Protein AF-A0A351G6G9-F1 (afdb_monomer_lite)

pLDDT: mean 92.54, std 10.76, range [52.28, 98.69]

Structure (mmCIF, N/CA/C/O backbone):
data_AF-A0A351G6G9-F1
#
_entry.id   AF-A0A351G6G9-F1
#
loop_
_atom_site.group_PDB
_atom_site.id
_atom_site.type_symbol
_atom_site.label_atom_id
_atom_site.label_alt_id
_atom_site.label_comp_id
_atom_site.label_asym_id
_atom_site.label_entity_id
_atom_site.label_seq_id
_atom_site.pdbx_PDB_ins_code
_atom_site.Cartn_x
_atom_site.Cartn_y
_atom_site.Cartn_z
_atom_site.occupancy
_atom_site.B_iso_or_equiv
_atom_site.auth_seq_id
_atom_site.auth_comp_id
_atom_site.auth_asym_id
_atom_site.auth_atom_id
_atom_site.pdbx_PDB_model_num
ATOM 1 N N . MET A 1 1 ? -10.485 -0.973 26.883 1.00 66.75 1 MET A N 1
ATOM 2 C CA . MET A 1 1 ? -9.717 -0.487 25.713 1.00 66.75 1 MET A CA 1
ATOM 3 C C . MET A 1 1 ? -10.695 -0.223 24.579 1.00 66.75 1 MET A C 1
ATOM 5 O O . MET A 1 1 ? -11.584 -1.044 24.380 1.00 66.75 1 MET A O 1
ATOM 9 N N . GLN A 1 2 ? -10.594 0.917 23.895 1.00 77.88 2 GLN A N 1
ATOM 10 C CA . GLN A 1 2 ? -11.478 1.238 22.769 1.00 77.88 2 GLN A CA 1
ATOM 11 C C . GLN A 1 2 ? -11.064 0.412 21.541 1.00 77.88 2 GLN A C 1
ATOM 13 O O . GLN A 1 2 ? -9.874 0.195 21.313 1.00 77.88 2 GLN A O 1
ATOM 18 N N . LYS A 1 3 ? -12.041 -0.113 20.796 1.00 89.00 3 LYS A N 1
ATOM 19 C CA . LYS A 1 3 ? -11.787 -0.960 19.621 1.00 89.00 3 LYS A CA 1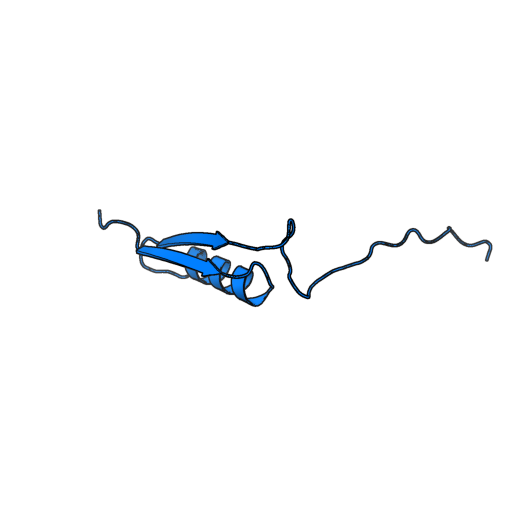
ATOM 20 C C . LYS A 1 3 ? -11.116 -0.114 18.522 1.00 89.00 3 LYS A C 1
ATOM 22 O O . LYS A 1 3 ? -11.557 1.018 18.328 1.00 89.00 3 LYS A O 1
ATOM 27 N N . PRO A 1 4 ? -10.092 -0.624 17.811 1.00 92.62 4 PRO A N 1
ATOM 28 C CA . PRO A 1 4 ? -9.397 0.163 16.798 1.00 92.62 4 PRO A CA 1
ATOM 29 C C . PRO A 1 4 ? -10.339 0.603 15.676 1.00 92.62 4 PRO A C 1
ATOM 31 O O . PRO A 1 4 ? -11.142 -0.204 15.194 1.00 92.62 4 PRO A O 1
ATOM 34 N N . LYS A 1 5 ? -10.203 1.854 15.223 1.00 95.44 5 LYS A N 1
ATOM 35 C CA . LYS A 1 5 ? -10.895 2.345 14.026 1.00 95.44 5 LYS A CA 1
ATOM 36 C C . LYS A 1 5 ? -10.381 1.585 12.808 1.00 95.44 5 LYS A C 1
ATOM 38 O O . LYS A 1 5 ? -9.174 1.485 12.598 1.00 95.44 5 LYS A O 1
ATOM 43 N N . GLN A 1 6 ? -11.293 1.027 12.022 1.00 97.00 6 GLN A N 1
ATOM 44 C CA . GLN A 1 6 ? -10.950 0.271 10.821 1.00 97.00 6 GLN A CA 1
ATOM 45 C C . GLN A 1 6 ? -11.029 1.179 9.601 1.00 97.00 6 GLN A C 1
ATOM 47 O O . GLN A 1 6 ? -12.051 1.821 9.377 1.00 97.00 6 GLN A O 1
ATOM 52 N N . ILE A 1 7 ? -9.949 1.229 8.826 1.00 98.06 7 ILE A N 1
ATOM 53 C CA . ILE A 1 7 ? -9.838 2.078 7.639 1.00 98.06 7 ILE A CA 1
ATOM 54 C C . ILE A 1 7 ? -9.415 1.204 6.465 1.00 98.06 7 ILE A C 1
ATOM 56 O O . ILE A 1 7 ? -8.420 0.483 6.553 1.00 98.06 7 ILE A O 1
ATOM 60 N N . VAL A 1 8 ? -10.165 1.281 5.366 1.00 98.62 8 VAL A N 1
ATOM 61 C CA . VAL A 1 8 ? -9.820 0.622 4.103 1.00 98.62 8 VAL A CA 1
ATOM 62 C C . VAL A 1 8 ? -9.303 1.669 3.125 1.00 98.62 8 VAL A C 1
ATOM 64 O O . VAL A 1 8 ? -9.951 2.690 2.909 1.00 98.62 8 VAL A O 1
ATOM 67 N N . ILE A 1 9 ? -8.138 1.410 2.539 1.00 98.69 9 ILE A N 1
ATOM 68 C CA . ILE A 1 9 ? -7.518 2.242 1.506 1.00 98.69 9 ILE A CA 1
ATOM 69 C C . ILE A 1 9 ? -7.552 1.459 0.197 1.00 98.69 9 ILE A C 1
ATOM 71 O O . ILE A 1 9 ? -7.069 0.328 0.142 1.00 98.69 9 ILE A O 1
ATOM 75 N N . VAL A 1 10 ? -8.124 2.058 -0.847 1.00 98.62 10 VAL A N 1
ATOM 76 C CA . VAL A 1 10 ? -8.218 1.461 -2.185 1.00 98.62 10 VAL A CA 1
ATOM 77 C C . VAL A 1 10 ? -7.183 2.124 -3.091 1.00 98.62 10 VAL A C 1
ATOM 79 O O . VAL A 1 10 ? -7.238 3.332 -3.318 1.00 98.62 10 VAL A O 1
ATOM 82 N N . GLY A 1 11 ? -6.239 1.327 -3.585 1.00 98.56 11 GLY A N 1
ATOM 83 C CA . GLY A 1 11 ? -5.080 1.754 -4.363 1.00 98.56 11 GLY A CA 1
ATOM 84 C C . GLY A 1 11 ? -3.787 1.747 -3.539 1.00 98.56 11 GLY A C 1
ATOM 85 O O . GLY A 1 11 ? -3.629 2.498 -2.580 1.00 98.56 11 GLY A O 1
ATOM 86 N N . GLY A 1 12 ? -2.827 0.932 -3.962 1.00 98.44 12 GLY A N 1
ATOM 87 C CA . GLY A 1 12 ? -1.466 0.787 -3.444 1.00 98.44 12 GLY A CA 1
ATOM 88 C C . GLY A 1 12 ? -0.429 1.646 -4.165 1.00 98.44 12 GLY A C 1
ATOM 89 O O . GLY A 1 12 ? 0.756 1.315 -4.162 1.00 98.44 12 GLY A O 1
ATOM 90 N N . GLY A 1 13 ? -0.857 2.741 -4.799 1.00 98.56 13 GLY A N 1
ATOM 91 C CA . GLY A 1 13 ? 0.036 3.772 -5.329 1.00 98.56 13 GLY A CA 1
ATOM 92 C C . GLY A 1 13 ? 0.686 4.621 -4.232 1.00 98.56 13 GLY A C 1
ATOM 93 O O . GLY A 1 13 ? 0.380 4.470 -3.050 1.00 98.56 13 GLY A O 1
ATOM 94 N N . ILE A 1 14 ? 1.547 5.567 -4.627 1.00 98.31 14 ILE A N 1
ATOM 95 C CA . ILE A 1 14 ? 2.262 6.449 -3.685 1.00 98.31 14 ILE A CA 1
ATOM 96 C C . ILE A 1 14 ? 1.320 7.125 -2.678 1.00 98.31 14 ILE A C 1
ATOM 98 O O . ILE A 1 14 ? 1.573 7.078 -1.481 1.00 98.31 14 ILE A O 1
ATOM 102 N N . THR A 1 15 ? 0.179 7.647 -3.132 1.00 98.50 15 THR A N 1
ATOM 103 C CA . THR A 1 15 ? -0.805 8.304 -2.263 1.00 98.50 15 THR A CA 1
ATOM 104 C C . THR A 1 15 ? -1.410 7.351 -1.232 1.00 98.50 15 THR A C 1
ATOM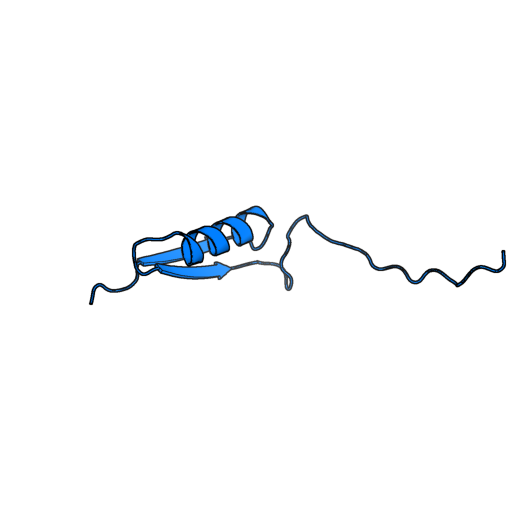 106 O O . THR A 1 15 ? -1.505 7.706 -0.060 1.00 98.50 15 THR A O 1
ATOM 109 N N . GLY A 1 16 ? -1.797 6.137 -1.637 1.00 98.56 16 GLY A N 1
ATOM 110 C CA . GLY A 1 16 ? -2.402 5.158 -0.731 1.00 98.56 16 GLY A CA 1
ATOM 111 C C . GLY A 1 16 ? -1.409 4.628 0.302 1.00 98.56 16 GLY A C 1
ATOM 112 O O . GLY A 1 16 ? -1.737 4.530 1.484 1.00 98.56 16 GLY A O 1
ATOM 113 N N . LEU A 1 17 ? -0.166 4.378 -0.118 1.00 98.56 17 LEU A N 1
ATOM 114 C CA . LEU A 1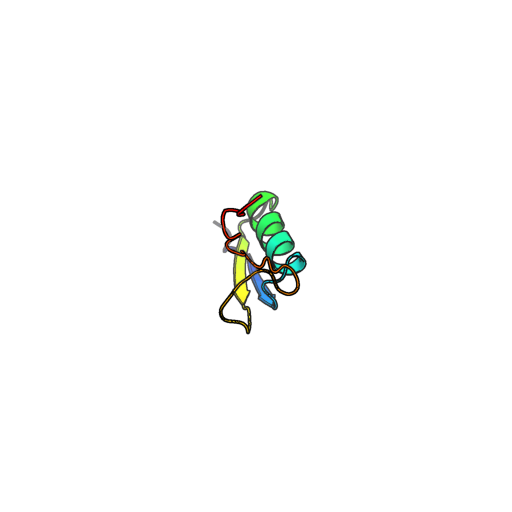 17 ? 0.919 3.987 0.783 1.00 98.56 17 LEU A CA 1
ATOM 115 C C . LEU A 1 17 ? 1.269 5.103 1.772 1.00 98.56 17 LEU A C 1
ATOM 117 O O . LEU A 1 17 ? 1.422 4.831 2.961 1.00 98.56 17 LEU A O 1
ATOM 121 N N . SER A 1 18 ? 1.341 6.357 1.317 1.00 98.50 18 SER A N 1
ATOM 122 C CA . SER A 1 18 ? 1.564 7.508 2.198 1.00 98.50 18 SER A CA 1
ATOM 123 C C . SER A 1 18 ? 0.426 7.688 3.203 1.00 98.50 18 SER A C 1
ATOM 125 O O . SER A 1 18 ? 0.693 7.933 4.377 1.00 98.50 18 SER A O 1
ATOM 127 N N . ALA A 1 19 ? -0.830 7.520 2.780 1.00 98.44 19 ALA A N 1
ATOM 128 C CA . ALA A 1 19 ? -1.982 7.581 3.676 1.00 98.44 19 ALA A CA 1
ATOM 129 C C . ALA A 1 19 ? -1.945 6.462 4.731 1.00 98.44 19 ALA A C 1
ATOM 131 O O . ALA A 1 19 ? -2.138 6.735 5.916 1.00 98.44 19 ALA A O 1
ATOM 132 N N . ALA A 1 20 ? -1.638 5.223 4.324 1.00 98.25 20 ALA A N 1
ATOM 133 C CA . ALA A 1 20 ? -1.474 4.095 5.239 1.00 98.25 20 ALA A CA 1
ATOM 134 C C . ALA A 1 20 ? -0.372 4.374 6.267 1.00 98.25 20 ALA A C 1
ATOM 136 O O . ALA A 1 20 ? -0.605 4.270 7.472 1.00 98.25 20 ALA A O 1
ATOM 137 N N . TRP A 1 21 ? 0.804 4.792 5.790 1.00 98.19 21 TRP A N 1
ATOM 138 C CA . TRP A 1 21 ? 1.938 5.138 6.637 1.00 98.19 21 TRP A CA 1
ATOM 139 C C . TRP A 1 21 ? 1.559 6.219 7.648 1.00 98.19 21 TRP A C 1
ATOM 141 O O . TRP A 1 21 ? 1.726 6.007 8.849 1.00 98.19 21 TRP A O 1
ATOM 151 N N . TYR A 1 22 ? 0.966 7.327 7.197 1.00 98.19 22 TYR A N 1
ATOM 152 C CA . TYR A 1 22 ? 0.596 8.446 8.061 1.00 98.19 22 TYR A CA 1
ATOM 153 C C . TYR A 1 22 ? -0.407 8.031 9.144 1.00 98.19 22 TYR A C 1
ATOM 155 O O . TYR A 1 22 ? -0.184 8.288 10.324 1.00 98.19 22 TYR A O 1
ATOM 163 N N . LEU A 1 23 ? -1.465 7.304 8.770 1.00 97.25 23 LEU A N 1
ATOM 164 C CA . LEU A 1 23 ? -2.464 6.801 9.718 1.00 97.25 23 LEU A CA 1
ATOM 165 C C . LEU A 1 23 ? -1.847 5.866 10.762 1.00 97.25 23 LEU A C 1
ATOM 167 O O . LEU A 1 23 ? -2.213 5.937 11.931 1.00 97.25 23 LEU A O 1
ATOM 171 N N . THR A 1 24 ? -0.904 5.008 10.376 1.00 95.12 24 THR A N 1
ATOM 172 C CA . THR A 1 24 ? -0.256 4.087 11.327 1.00 95.12 24 THR A CA 1
ATOM 173 C C . THR A 1 24 ? 0.784 4.748 12.232 1.00 95.12 24 THR A C 1
ATOM 175 O O . THR A 1 24 ? 1.057 4.223 13.306 1.00 95.12 24 THR A O 1
ATOM 178 N N . THR A 1 25 ? 1.358 5.883 11.826 1.00 96.31 25 THR A N 1
ATOM 179 C C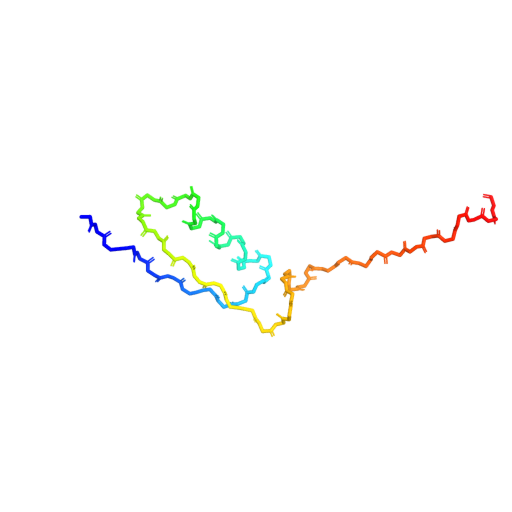A . THR A 1 25 ? 2.486 6.525 12.528 1.00 96.31 25 THR A CA 1
ATOM 180 C C . THR A 1 25 ? 2.097 7.766 13.324 1.00 96.31 25 THR A C 1
ATOM 182 O O . THR A 1 25 ? 2.768 8.084 14.300 1.00 96.31 25 THR A O 1
ATOM 185 N N . HIS A 1 26 ? 1.025 8.460 12.936 1.00 96.12 26 HIS A N 1
ATOM 186 C CA . HIS A 1 26 ? 0.644 9.755 13.514 1.00 96.12 26 HIS A CA 1
ATOM 187 C C . HIS A 1 26 ? -0.732 9.752 14.193 1.00 96.12 26 HIS A C 1
ATOM 189 O O . HIS A 1 26 ? -1.141 10.771 14.749 1.00 96.12 26 HIS A O 1
ATOM 195 N N . SER A 1 27 ? -1.465 8.636 14.171 1.00 92.62 27 SER A N 1
ATOM 196 C CA . SER A 1 27 ? -2.752 8.566 14.869 1.00 92.62 27 SER A CA 1
ATOM 197 C C . SER A 1 27 ? -2.557 8.522 16.382 1.00 92.62 27 SER A C 1
ATOM 199 O O . SER A 1 27 ? -1.812 7.696 16.903 1.00 92.62 27 SER A O 1
ATOM 201 N N . THR A 1 28 ? -3.282 9.380 17.098 1.00 92.75 28 THR A N 1
ATOM 202 C CA . THR A 1 28 ? -3.378 9.353 18.569 1.00 92.75 28 THR A CA 1
ATOM 203 C C . THR A 1 28 ? -4.328 8.263 19.072 1.00 92.75 28 THR A C 1
ATOM 205 O O . THR A 1 28 ? -4.304 7.895 20.245 1.00 92.75 28 THR A O 1
ATOM 208 N N . GLU A 1 29 ? -5.165 7.732 18.182 1.00 91.19 29 GLU A N 1
ATOM 209 C CA . GLU A 1 29 ? -6.090 6.637 18.437 1.00 91.19 29 GLU A CA 1
ATOM 210 C C . GLU A 1 29 ? -5.568 5.318 17.851 1.00 91.19 29 GLU A C 1
ATOM 212 O O . GLU A 1 29 ? -4.753 5.293 16.930 1.00 91.19 29 GLU A O 1
ATOM 217 N N . SER A 1 30 ? -6.088 4.194 18.348 1.00 93.12 30 SER A N 1
ATOM 218 C CA . SER A 1 30 ? -5.786 2.884 17.771 1.00 93.12 30 SER A CA 1
ATOM 219 C C . SER A 1 30 ? -6.471 2.735 16.408 1.00 93.12 30 SER A C 1
ATOM 221 O O . SER A 1 30 ? -7.699 2.803 16.312 1.00 93.12 30 SER A O 1
ATOM 223 N N . VAL A 1 31 ? -5.684 2.508 15.355 1.00 96.12 31 VAL A N 1
ATOM 224 C CA . VAL A 1 31 ? -6.167 2.368 13.975 1.00 96.12 31 VAL A CA 1
ATOM 225 C C . VAL A 1 31 ? -5.708 1.034 13.391 1.00 96.12 31 VAL A C 1
ATOM 227 O O . VAL A 1 31 ? -4.565 0.619 13.571 1.00 96.12 31 VAL A O 1
ATOM 230 N N . LYS A 1 32 ? -6.601 0.363 12.660 1.00 97.00 32 LYS A N 1
ATOM 231 C CA . LYS A 1 32 ? -6.300 -0.812 11.839 1.00 97.00 32 LYS A CA 1
ATOM 232 C C . LYS A 1 32 ? -6.533 -0.466 10.371 1.00 97.00 32 LYS A C 1
ATOM 234 O O . LYS A 1 32 ? -7.675 -0.280 9.954 1.00 97.00 32 LYS A O 1
ATOM 239 N N . VAL A 1 33 ? -5.455 -0.414 9.595 1.00 98.12 33 VAL A N 1
ATOM 240 C CA . VAL A 1 33 ? -5.499 -0.126 8.156 1.00 98.12 33 VAL A CA 1
ATOM 241 C C . VAL A 1 33 ? -5.537 -1.430 7.358 1.00 98.12 33 VAL A C 1
ATOM 243 O O . VAL A 1 33 ? -4.830 -2.383 7.673 1.00 98.12 33 VAL A O 1
ATOM 246 N N . THR A 1 34 ? -6.373 -1.483 6.325 1.00 98.50 34 THR A N 1
ATOM 247 C CA . THR A 1 34 ? -6.364 -2.517 5.281 1.00 98.50 34 THR A CA 1
ATOM 248 C C . THR A 1 34 ? -6.188 -1.826 3.937 1.00 98.50 34 THR A C 1
ATOM 250 O O . THR A 1 34 ? -7.013 -0.998 3.564 1.00 98.50 34 THR A O 1
ATOM 253 N N . LEU A 1 35 ? -5.107 -2.131 3.224 1.00 98.62 35 LEU A N 1
ATOM 254 C CA . LEU A 1 35 ? -4.835 -1.587 1.895 1.00 98.62 35 LEU A CA 1
ATOM 255 C C . LEU A 1 35 ? -5.144 -2.654 0.848 1.00 98.62 35 LEU A C 1
ATOM 257 O O . LEU A 1 35 ? -4.713 -3.796 0.990 1.00 98.62 35 LEU A O 1
ATOM 261 N N . ILE A 1 36 ? -5.890 -2.277 -0.186 1.00 98.62 36 ILE A N 1
ATOM 262 C CA . ILE A 1 36 ? -6.271 -3.152 -1.294 1.00 98.62 36 ILE A CA 1
ATOM 263 C C . ILE A 1 36 ? -5.746 -2.530 -2.586 1.00 98.62 36 ILE A C 1
ATOM 265 O O . ILE A 1 36 ? -6.049 -1.378 -2.886 1.00 98.62 36 ILE A O 1
ATOM 269 N N . GLU A 1 37 ? -4.971 -3.294 -3.347 1.00 98.56 37 GLU A N 1
ATOM 270 C CA . GLU A 1 37 ? -4.453 -2.931 -4.667 1.00 98.56 37 GLU A CA 1
ATOM 271 C C . GLU A 1 37 ? -4.916 -3.986 -5.677 1.00 98.56 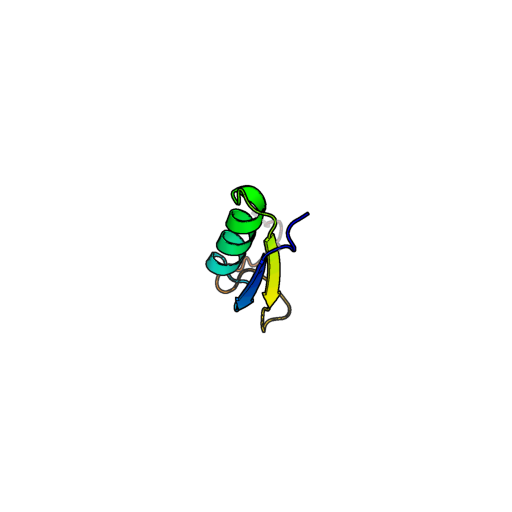37 GLU A C 1
ATOM 273 O O . GLU A 1 37 ? -5.002 -5.167 -5.342 1.00 98.56 37 GLU A O 1
ATOM 278 N N . ALA A 1 38 ? -5.281 -3.545 -6.880 1.00 98.44 38 ALA A N 1
ATOM 279 C CA . ALA A 1 38 ? -5.752 -4.418 -7.946 1.00 98.44 38 ALA A CA 1
ATOM 280 C C . ALA A 1 38 ? -4.589 -5.140 -8.647 1.00 98.44 38 ALA A C 1
ATOM 282 O O . ALA A 1 38 ? -4.739 -6.282 -9.079 1.00 98.44 38 ALA A O 1
ATOM 283 N N . GLU A 1 39 ? -3.432 -4.486 -8.763 1.00 97.56 39 GLU A N 1
ATOM 284 C CA . GLU A 1 39 ? -2.213 -5.064 -9.320 1.00 97.56 39 GLU A CA 1
ATOM 285 C C . GLU A 1 39 ? -1.507 -6.015 -8.332 1.00 97.56 39 GLU A C 1
ATOM 287 O O . GLU A 1 39 ? -1.581 -5.842 -7.115 1.00 97.56 39 GLU A O 1
ATOM 292 N N . PRO A 1 40 ? -0.717 -6.989 -8.826 1.00 97.56 40 PRO A N 1
ATOM 293 C CA . PRO A 1 40 ? 0.083 -7.879 -7.97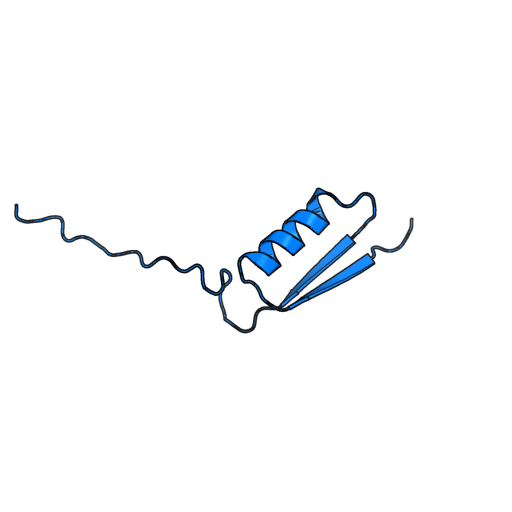5 1.00 97.56 40 PRO A CA 1
ATOM 294 C C . PRO A 1 40 ? 1.286 -7.180 -7.309 1.00 97.56 40 PRO A C 1
ATOM 296 O O . PRO A 1 40 ? 2.132 -7.839 -6.706 1.00 97.56 40 PRO A O 1
ATOM 299 N N . ARG A 1 41 ? 1.406 -5.855 -7.444 1.00 97.06 41 ARG A N 1
ATOM 300 C CA . ARG A 1 41 ? 2.511 -5.045 -6.927 1.00 97.06 41 ARG A CA 1
ATOM 301 C C . ARG A 1 41 ? 1.997 -3.723 -6.371 1.00 97.06 41 ARG A C 1
ATOM 303 O O . ARG A 1 41 ? 0.977 -3.200 -6.803 1.00 97.06 41 ARG A O 1
ATOM 310 N N . LEU A 1 42 ? 2.782 -3.137 -5.477 1.00 98.31 42 LEU A N 1
ATOM 311 C CA . LEU A 1 42 ? 2.578 -1.776 -4.990 1.00 98.31 42 LEU A CA 1
ATOM 312 C C . LEU A 1 42 ? 3.315 -0.754 -5.876 1.00 98.31 42 LEU A C 1
ATOM 314 O O . LEU A 1 42 ? 4.160 -1.104 -6.702 1.00 98.31 42 LEU A O 1
ATOM 318 N N . GLY A 1 43 ? 3.008 0.527 -5.677 1.00 97.38 43 GLY A N 1
ATOM 319 C CA . GLY A 1 43 ? 3.693 1.669 -6.292 1.00 97.38 43 GLY A CA 1
ATOM 320 C C . GLY A 1 43 ? 2.844 2.431 -7.310 1.00 97.38 43 GLY A C 1
ATOM 321 O O . GLY A 1 43 ? 3.049 3.631 -7.509 1.00 97.38 43 GLY A O 1
ATOM 322 N N . GLY A 1 44 ? 1.830 1.792 -7.902 1.00 96.69 44 GLY A N 1
ATOM 323 C CA . GLY A 1 44 ? 0.995 2.409 -8.933 1.00 96.69 44 GLY A CA 1
ATOM 324 C C . GLY A 1 44 ? 1.857 2.910 -10.095 1.00 96.69 44 GLY A C 1
ATOM 325 O O . GLY A 1 44 ? 2.603 2.136 -10.697 1.00 96.69 44 GLY A O 1
ATOM 326 N N . LYS A 1 45 ? 1.809 4.218 -10.375 1.00 96.44 45 LYS A N 1
ATOM 327 C CA . LYS A 1 45 ? 2.635 4.861 -11.416 1.00 96.44 45 LYS A CA 1
ATOM 328 C C . LYS A 1 45 ? 4.135 4.890 -11.098 1.00 96.44 45 LYS A C 1
ATOM 330 O O . LYS A 1 45 ? 4.930 5.132 -11.999 1.00 96.44 45 LYS A O 1
ATOM 335 N N . VAL A 1 46 ? 4.528 4.674 -9.842 1.00 97.12 46 VAL A N 1
ATOM 336 C CA . VAL A 1 46 ? 5.939 4.559 -9.462 1.00 97.12 46 VAL A CA 1
ATOM 337 C C . VAL A 1 46 ? 6.412 3.161 -9.846 1.00 97.12 46 VAL A C 1
ATOM 339 O O . VAL A 1 46 ? 6.001 2.167 -9.246 1.00 97.12 46 VAL A O 1
ATOM 342 N N . ILE A 1 47 ? 7.246 3.090 -10.880 1.00 95.56 47 ILE A N 1
ATOM 343 C CA . ILE A 1 47 ? 7.845 1.858 -11.385 1.00 95.56 47 ILE A CA 1
ATOM 344 C C . ILE A 1 47 ? 9.269 2.152 -11.851 1.00 95.56 47 ILE A C 1
ATOM 346 O O . ILE A 1 47 ? 9.514 3.131 -12.555 1.00 95.56 47 ILE A O 1
ATOM 350 N N . THR A 1 48 ? 10.203 1.291 -11.462 1.00 95.62 48 THR A N 1
ATOM 351 C CA . THR A 1 48 ? 11.604 1.374 -11.873 1.00 95.62 48 THR A CA 1
ATOM 352 C C . THR A 1 48 ? 11.932 0.143 -12.697 1.00 95.62 48 THR A C 1
ATOM 354 O O . THR A 1 48 ? 11.664 -0.978 -12.269 1.00 95.62 48 THR A O 1
ATOM 357 N N . ARG A 1 49 ? 12.524 0.345 -13.874 1.00 93.50 49 ARG A N 1
ATOM 358 C CA . ARG A 1 49 ? 13.071 -0.742 -14.684 1.00 93.50 49 ARG A CA 1
ATOM 359 C C . ARG A 1 49 ? 14.563 -0.841 -14.403 1.00 93.50 49 ARG A C 1
ATOM 361 O O . ARG A 1 49 ? 15.305 0.072 -14.756 1.00 93.50 49 ARG A O 1
ATOM 368 N N . VAL A 1 50 ? 14.979 -1.932 -13.770 1.00 91.19 50 VAL A N 1
ATOM 369 C CA . VAL A 1 50 ? 16.399 -2.284 -13.683 1.00 91.19 50 VAL A CA 1
ATOM 370 C C . VAL A 1 50 ? 16.811 -2.798 -15.056 1.00 91.19 50 VAL A C 1
ATOM 372 O O . VAL A 1 50 ? 16.110 -3.619 -15.647 1.00 91.19 50 VAL A O 1
ATOM 375 N N . VAL A 1 51 ? 17.892 -2.246 -15.589 1.00 91.88 51 VAL A N 1
ATOM 376 C CA . VAL A 1 51 ? 18.501 -2.702 -16.834 1.00 91.88 51 VAL A CA 1
ATOM 377 C C . VAL A 1 51 ? 19.904 -3.158 -16.505 1.00 91.88 51 VAL A C 1
ATOM 379 O O . VAL A 1 51 ? 20.642 -2.428 -15.842 1.00 91.88 51 VAL A O 1
ATOM 382 N N . ASP A 1 52 ? 20.249 -4.354 -16.960 1.00 88.56 52 ASP A N 1
ATOM 383 C CA . ASP A 1 52 ? 21.640 -4.759 -16.997 1.00 88.56 52 ASP A CA 1
ATOM 384 C C . ASP A 1 52 ? 22.304 -3.908 -18.074 1.00 88.56 52 ASP A C 1
ATOM 386 O O . ASP A 1 52 ? 21.852 -3.846 -19.222 1.00 88.56 52 ASP A O 1
ATOM 390 N N . LEU A 1 53 ? 23.313 -3.153 -17.661 1.00 82.69 53 LEU A N 1
ATOM 391 C CA . LEU A 1 53 ? 24.213 -2.535 -18.609 1.00 82.69 53 LEU A CA 1
ATOM 392 C C . LEU A 1 53 ? 25.227 -3.615 -18.943 1.00 82.69 53 LEU A C 1
ATOM 394 O O . LEU A 1 53 ? 25.932 -4.075 -18.044 1.00 82.69 53 LEU A O 1
ATOM 398 N N . ASP A 1 54 ? 25.290 -4.012 -20.212 1.00 78.81 54 ASP A N 1
ATOM 399 C CA . ASP A 1 54 ? 26.491 -4.670 -20.704 1.00 78.81 54 ASP A CA 1
ATOM 400 C C . ASP A 1 54 ? 27.655 -3.752 -20.323 1.00 78.81 54 ASP A C 1
ATOM 402 O O . ASP A 1 54 ? 27.611 -2.539 -20.552 1.00 78.81 54 ASP A O 1
ATOM 406 N N . ASP A 1 55 ? 28.664 -4.332 -19.691 1.00 68.94 55 ASP A N 1
ATOM 407 C CA . ASP A 1 55 ? 29.842 -3.706 -19.095 1.00 68.94 55 ASP A CA 1
ATOM 408 C C . ASP A 1 55 ? 30.702 -2.903 -20.078 1.00 68.94 55 ASP A C 1
ATOM 410 O O . ASP A 1 55 ? 31.746 -2.389 -19.696 1.00 68.94 55 ASP A O 1
ATOM 414 N N . GLY A 1 56 ? 30.236 -2.717 -21.313 1.00 62.00 56 GLY A N 1
ATOM 415 C CA . GLY A 1 56 ? 30.824 -1.819 -22.277 1.00 62.00 56 GLY A CA 1
ATOM 416 C C . GLY A 1 56 ? 32.227 -2.269 -22.641 1.00 62.00 56 GLY A C 1
ATOM 417 O O . GLY A 1 56 ? 33.221 -1.883 -22.038 1.00 62.00 56 GLY A O 1
ATOM 418 N N . GLN A 1 57 ? 32.330 -2.937 -23.783 1.00 56.19 57 GLN A N 1
ATOM 419 C CA . GLN A 1 57 ? 33.375 -2.559 -24.726 1.00 56.19 57 GLN A CA 1
ATOM 420 C C . GLN A 1 57 ? 33.263 -1.041 -24.999 1.00 56.19 57 GLN A C 1
ATOM 422 O O . GLN A 1 57 ? 32.581 -0.632 -25.940 1.00 56.19 57 GLN A O 1
ATOM 427 N N . ARG A 1 58 ? 33.870 -0.217 -24.132 1.00 52.28 58 ARG A N 1
ATOM 428 C CA . ARG A 1 58 ? 34.487 1.089 -24.403 1.00 52.28 58 ARG A CA 1
ATOM 429 C C . ARG A 1 58 ? 35.200 1.645 -23.176 1.00 52.28 58 ARG A C 1
ATOM 431 O O . ARG A 1 58 ? 34.512 1.945 -22.180 1.00 52.28 58 ARG A O 1
#

Foldseek 3Di:
DDDAAEEEFEAQAPVSVVVVVCCVPPDPTHHDYDYDYPDPDHHVPDDDDDDDDPPDPD

Radius of gyration: 17.91 Å; chains: 1; bounding box: 46×18×50 Å

Secondary structure (DSSP, 8-state):
-PPPEEEEEE--BHHHHHHHHHHHHH-SS-EEEEEE-SSSSSBTT------PPP----

Sequence (58 aa):
MQKPKQIVIVGGGITGLSAAWYLTTHSTESVKVTLIEAEPRLGGKVITRVVDLDDGQR